Protein AF-B0C0F1-F1 (afdb_monomer)

Secondary structure (DSSP, 8-state):
----------------------PPP----TT----HHHHHHHHHHHHHHHHHHHHHHHHHHHHHHHHHHHHHHHHHHHHHHHHHHHHHHTSTTHHHHHHHHHHHHHHHHIIIIISSHHHHHHHHHHHHHHHHHHHT--

Organism: Acaryochloris marina (strain MBIC 11017) (NCBI:txid329726)

Mean predicted aligned error: 18.75 Å

Sequence (138 aa):
MDADQETKTTANLDVSTETSGSLSPLSADDSTSIDVNEIGKQLRDFVDTFPKQVGETYSIYKKPLNLFLVISAAAVAAAVANGVLDVLNSIPFVAPLLELIGLGYSAWFAWNYLTYAEKRQQLVEDYRQLKAKVTGQS

Structure (mmCIF, N/CA/C/O backbone):
data_AF-B0C0F1-F1
#
_entry.id   AF-B0C0F1-F1
#
loop_
_atom_site.group_PDB
_atom_site.id
_atom_site.type_symbol
_atom_site.label_atom_id
_atom_site.label_alt_id
_atom_site.label_comp_id
_atom_site.label_asym_id
_atom_site.label_entity_id
_atom_site.label_seq_id
_atom_site.pdbx_PDB_ins_code
_atom_site.Cartn_x
_atom_site.Cartn_y
_atom_site.Cartn_z
_atom_site.occupancy
_atom_site.B_iso_or_equiv
_atom_site.auth_seq_id
_atom_site.auth_comp_id
_atom_site.auth_asym_id
_atom_site.auth_atom_id
_atom_site.pdbx_PDB_model_num
ATOM 1 N N . MET A 1 1 ? 33.788 -37.833 -106.227 1.00 42.03 1 MET A N 1
ATOM 2 C CA . MET A 1 1 ? 34.395 -36.493 -106.221 1.00 42.03 1 MET A CA 1
ATOM 3 C C . MET A 1 1 ? 33.248 -35.501 -106.158 1.00 42.03 1 MET A C 1
ATOM 5 O O . MET A 1 1 ? 32.295 -35.729 -106.888 1.00 42.03 1 MET A O 1
ATOM 9 N N . ASP A 1 2 ? 33.369 -34.502 -105.282 1.00 39.53 2 ASP A N 1
ATOM 10 C CA . ASP A 1 2 ? 32.743 -33.165 -105.339 1.00 39.53 2 ASP A CA 1
ATOM 11 C C . ASP A 1 2 ? 31.205 -32.983 -105.244 1.00 39.53 2 ASP A C 1
ATOM 13 O O . ASP A 1 2 ? 30.449 -33.670 -105.915 1.00 39.53 2 ASP A O 1
ATOM 17 N N . ALA A 1 3 ? 30.826 -31.999 -104.399 1.00 46.72 3 ALA A N 1
ATOM 18 C CA . ALA A 1 3 ? 29.635 -31.109 -104.356 1.00 46.72 3 ALA A CA 1
ATOM 19 C C . ALA A 1 3 ? 28.207 -31.686 -104.601 1.00 46.72 3 ALA A C 1
ATOM 21 O O . ALA A 1 3 ? 27.971 -32.448 -105.525 1.00 46.72 3 ALA A O 1
ATOM 22 N N . ASP A 1 4 ? 27.165 -31.355 -103.820 1.00 48.53 4 ASP A N 1
ATOM 23 C CA . ASP A 1 4 ? 26.691 -29.990 -103.501 1.00 48.53 4 ASP A CA 1
ATOM 24 C C . ASP A 1 4 ? 25.814 -29.883 -102.211 1.00 48.53 4 ASP A C 1
ATOM 26 O O . ASP A 1 4 ? 25.598 -30.866 -101.502 1.00 48.53 4 ASP A O 1
ATOM 30 N N . GLN A 1 5 ? 25.340 -28.666 -101.887 1.00 41.94 5 GLN A N 1
ATOM 31 C CA . GLN A 1 5 ? 24.624 -28.246 -100.652 1.00 41.94 5 GLN A CA 1
ATOM 32 C C . GLN A 1 5 ? 23.070 -28.364 -100.698 1.00 41.94 5 GLN A C 1
ATOM 34 O O . GLN A 1 5 ? 22.501 -28.593 -101.760 1.00 41.94 5 GLN A O 1
ATOM 39 N N . GLU A 1 6 ? 22.292 -28.201 -99.605 1.00 43.91 6 GLU A N 1
ATOM 40 C CA . GLU A 1 6 ? 22.597 -27.684 -98.247 1.00 43.91 6 GLU A CA 1
ATOM 41 C C . GLU A 1 6 ? 22.367 -28.719 -97.103 1.00 43.91 6 GLU A C 1
ATOM 43 O O . GLU A 1 6 ? 23.270 -29.521 -96.894 1.00 43.91 6 GLU A O 1
ATOM 48 N N . THR A 1 7 ? 21.307 -28.810 -96.275 1.00 38.97 7 THR A N 1
ATOM 49 C CA . THR A 1 7 ? 20.031 -28.068 -96.132 1.00 38.97 7 THR A CA 1
ATOM 50 C C . THR A 1 7 ? 19.616 -27.965 -94.649 1.00 38.97 7 THR A C 1
ATOM 52 O O . THR A 1 7 ? 19.741 -28.926 -93.893 1.00 38.97 7 THR A O 1
ATOM 55 N N . LYS A 1 8 ? 19.126 -26.792 -94.216 1.00 45.94 8 LYS A N 1
ATOM 56 C CA . LYS A 1 8 ? 18.828 -26.434 -92.804 1.00 45.94 8 LYS A CA 1
ATOM 57 C C . LYS A 1 8 ? 17.824 -27.329 -92.050 1.00 45.94 8 LYS A C 1
ATOM 59 O O . LYS A 1 8 ? 16.660 -27.423 -92.432 1.00 45.94 8 LYS A O 1
ATOM 64 N N . THR A 1 9 ? 18.201 -27.735 -90.833 1.00 40.94 9 THR A N 1
ATOM 65 C CA . THR A 1 9 ? 17.468 -27.419 -89.580 1.00 40.94 9 THR A CA 1
ATOM 66 C C . THR A 1 9 ? 18.425 -27.581 -88.395 1.00 40.94 9 THR A C 1
ATOM 68 O O . THR A 1 9 ? 18.774 -28.696 -88.016 1.00 40.94 9 THR A O 1
ATOM 71 N N . THR A 1 10 ? 18.874 -26.466 -87.814 1.00 40.72 10 THR A N 1
ATOM 72 C CA . THR A 1 10 ? 19.895 -26.466 -86.753 1.00 40.72 10 THR A CA 1
ATOM 73 C C . THR A 1 10 ? 19.248 -26.376 -85.373 1.00 40.72 10 THR A C 1
ATOM 75 O O . THR A 1 10 ? 18.866 -25.293 -84.933 1.00 40.72 10 THR A O 1
ATOM 78 N N . ALA A 1 11 ? 19.169 -27.498 -84.658 1.00 44.50 11 ALA A N 1
ATOM 79 C CA . ALA A 1 11 ? 18.846 -27.508 -83.232 1.00 44.50 11 ALA A CA 1
ATOM 80 C C . ALA A 1 11 ? 20.086 -27.095 -82.414 1.00 44.50 11 ALA A C 1
ATOM 82 O O . ALA A 1 11 ? 20.782 -27.943 -81.858 1.00 44.50 11 ALA A O 1
ATOM 83 N N . ASN A 1 12 ? 20.405 -25.796 -82.393 1.00 38.44 12 ASN A N 1
ATOM 84 C CA . ASN A 1 12 ? 21.535 -25.289 -81.616 1.00 38.44 12 ASN A CA 1
ATOM 85 C C . ASN A 1 12 ? 21.151 -25.160 -80.133 1.00 38.44 12 ASN A C 1
ATOM 87 O O . ASN A 1 12 ? 20.472 -24.209 -79.746 1.00 38.44 12 ASN A O 1
ATOM 91 N N . LEU A 1 13 ? 21.584 -26.119 -79.312 1.00 49.38 13 LEU A N 1
ATOM 92 C CA . LEU A 1 13 ? 21.525 -26.020 -77.854 1.00 49.38 13 LEU A CA 1
ATOM 93 C C . LEU A 1 13 ? 22.742 -25.224 -77.365 1.00 49.38 13 LEU A C 1
ATOM 95 O O . LEU A 1 13 ? 23.715 -25.794 -76.872 1.00 49.38 13 LEU A O 1
ATOM 99 N N . ASP A 1 14 ? 22.692 -23.907 -77.551 1.00 36.50 14 ASP A N 1
ATOM 100 C CA . ASP A 1 14 ? 23.742 -23.010 -77.079 1.00 36.50 14 ASP A CA 1
ATOM 101 C C . ASP A 1 14 ? 23.759 -22.980 -75.544 1.00 36.50 14 ASP A C 1
ATOM 103 O O . ASP A 1 14 ? 22.808 -22.532 -74.897 1.00 36.50 14 ASP A O 1
ATOM 107 N N . VAL A 1 15 ? 24.838 -23.494 -74.951 1.00 44.19 15 VAL A N 1
ATOM 108 C CA . VAL A 1 15 ? 25.050 -23.466 -73.501 1.00 44.19 15 VAL A CA 1
ATOM 109 C C . VAL A 1 15 ? 25.722 -22.152 -73.105 1.00 44.19 15 VAL A C 1
ATOM 111 O O . VA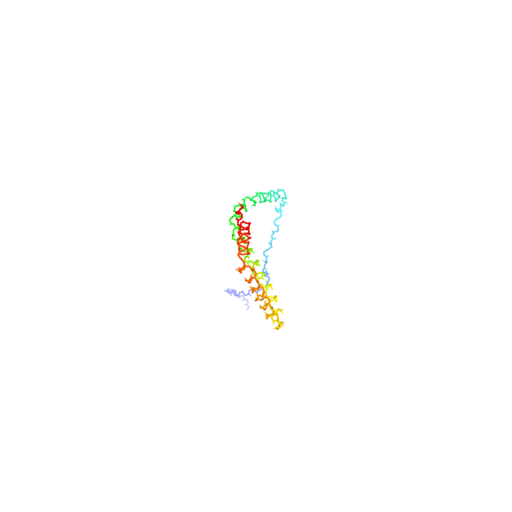L A 1 15 ? 26.883 -22.114 -72.704 1.00 44.19 15 VAL A O 1
ATOM 114 N N . SER A 1 16 ? 24.959 -21.062 -73.209 1.00 41.41 16 SER A N 1
ATOM 115 C CA . SER A 1 16 ? 25.327 -19.743 -72.688 1.00 41.41 16 SER A CA 1
ATOM 116 C C . SER A 1 16 ? 25.449 -19.758 -71.154 1.00 41.41 16 SER A C 1
ATOM 118 O O . SER A 1 16 ? 24.573 -19.306 -70.414 1.00 41.41 16 SER A O 1
ATOM 120 N N . THR A 1 17 ? 26.589 -20.251 -70.666 1.00 51.66 17 THR A N 1
ATOM 121 C CA . THR A 1 17 ? 27.269 -19.648 -69.513 1.00 51.66 17 THR A CA 1
ATOM 122 C C . THR A 1 17 ? 27.530 -18.162 -69.801 1.00 51.66 17 THR A C 1
ATOM 124 O O . THR A 1 17 ? 27.555 -17.763 -70.960 1.00 51.66 17 THR A O 1
ATOM 127 N N . GLU A 1 18 ? 27.757 -17.345 -68.772 1.00 54.69 18 GLU A N 1
ATOM 128 C CA . GLU A 1 18 ? 27.852 -15.874 -68.873 1.00 54.69 18 GLU A CA 1
ATOM 129 C C . GLU A 1 18 ? 26.522 -15.124 -69.098 1.00 54.69 18 GLU A C 1
ATOM 131 O O . GLU A 1 18 ? 26.386 -14.258 -69.958 1.00 54.69 18 GLU A O 1
ATOM 136 N N . THR A 1 19 ? 25.549 -15.335 -68.209 1.00 45.53 19 THR A N 1
ATOM 137 C CA . THR A 1 19 ? 24.704 -14.221 -67.734 1.00 45.53 19 THR A CA 1
ATOM 138 C C . THR A 1 19 ? 24.494 -14.357 -66.231 1.00 45.53 19 THR A C 1
ATOM 140 O O . THR A 1 19 ? 23.505 -14.912 -65.754 1.00 45.53 19 THR A O 1
ATOM 143 N N . SER A 1 20 ? 25.466 -13.853 -65.466 1.00 45.09 20 SER A N 1
ATOM 144 C CA . SER A 1 20 ? 25.281 -13.635 -64.031 1.00 45.09 20 SER A CA 1
ATOM 145 C C . SER A 1 20 ? 24.147 -12.629 -63.835 1.00 45.09 20 SER A C 1
ATOM 147 O O . SER A 1 20 ? 24.149 -11.564 -64.456 1.00 45.09 20 SER A O 1
ATOM 149 N N . GLY A 1 21 ? 23.156 -12.977 -63.011 1.00 47.44 21 GLY A N 1
ATOM 150 C CA . GLY A 1 21 ? 21.985 -12.139 -62.769 1.00 47.44 21 GLY A CA 1
ATOM 151 C C . GLY A 1 21 ? 22.388 -10.839 -62.087 1.00 47.44 21 GLY A C 1
ATOM 152 O O . GLY A 1 21 ? 22.526 -10.803 -60.866 1.00 47.44 21 GLY A O 1
ATOM 153 N N . SER A 1 22 ? 22.592 -9.781 -62.876 1.00 43.12 22 SER A N 1
ATOM 154 C CA . SER A 1 22 ? 23.014 -8.489 -62.348 1.00 43.12 22 SER A CA 1
ATOM 155 C C . SER A 1 22 ? 21.963 -7.971 -61.378 1.00 43.12 22 SER A C 1
ATOM 157 O O . SER A 1 22 ? 20.870 -7.572 -61.782 1.00 43.12 22 SER A O 1
ATOM 159 N N . LEU A 1 23 ? 22.335 -7.901 -60.098 1.00 41.84 23 LEU A N 1
ATOM 160 C CA . LEU A 1 23 ? 21.715 -6.956 -59.181 1.00 41.84 23 LEU A CA 1
ATOM 161 C C . LEU A 1 23 ? 21.741 -5.593 -59.878 1.00 41.84 23 LEU A C 1
ATOM 163 O O . LEU A 1 23 ? 22.789 -5.185 -60.389 1.00 41.84 23 LEU A O 1
ATOM 167 N N . SER A 1 24 ? 20.596 -4.918 -59.957 1.00 58.09 24 SER A N 1
ATOM 168 C CA . SER A 1 24 ? 20.565 -3.547 -60.455 1.00 58.09 24 SER A CA 1
ATOM 169 C C . SER A 1 24 ? 21.480 -2.715 -59.557 1.00 58.09 24 SER A C 1
ATOM 171 O O . SER A 1 24 ? 21.231 -2.678 -58.347 1.00 58.09 24 SER A O 1
ATOM 173 N N . PRO A 1 25 ? 22.538 -2.070 -60.082 1.00 37.97 25 PRO A N 1
ATOM 174 C CA . PRO A 1 25 ? 23.269 -1.116 -59.274 1.00 37.97 25 PRO A CA 1
ATOM 175 C C . PRO A 1 25 ? 22.273 -0.032 -58.869 1.00 37.97 25 PRO A C 1
ATOM 177 O O . PRO A 1 25 ? 21.599 0.547 -59.724 1.00 37.97 25 PRO A O 1
ATOM 180 N N . LEU A 1 26 ? 22.168 0.244 -57.568 1.00 44.44 26 LEU A N 1
ATOM 181 C CA . LEU A 1 26 ? 21.629 1.526 -57.141 1.00 44.44 26 LEU A CA 1
ATOM 182 C C . LEU A 1 26 ? 22.607 2.571 -57.671 1.00 44.44 26 LEU A C 1
ATOM 184 O O . LEU A 1 26 ? 23.676 2.772 -57.094 1.00 44.44 26 LEU A O 1
ATOM 188 N N . SER A 1 27 ? 22.252 3.199 -58.792 1.00 43.84 27 SER A N 1
ATOM 189 C CA . SER A 1 27 ? 22.873 4.447 -59.205 1.00 43.84 27 SER A CA 1
ATOM 190 C C . SER A 1 27 ? 22.732 5.409 -58.034 1.00 43.84 27 SER A C 1
ATOM 192 O O . SER A 1 27 ? 21.620 5.816 -57.697 1.00 43.84 27 SER A O 1
ATOM 194 N N . ALA A 1 28 ? 23.852 5.719 -57.385 1.00 46.16 28 ALA A N 1
ATOM 195 C CA . ALA A 1 28 ? 23.912 6.817 -56.444 1.00 46.16 28 ALA A CA 1
ATOM 196 C C . ALA A 1 28 ? 23.650 8.089 -57.254 1.00 46.16 28 ALA A C 1
ATOM 198 O O . ALA A 1 28 ? 24.515 8.538 -58.006 1.00 46.16 28 ALA A O 1
ATOM 199 N N . ASP A 1 29 ? 22.423 8.596 -57.174 1.00 42.66 29 ASP A N 1
ATOM 200 C CA . ASP A 1 29 ? 22.059 9.844 -57.819 1.00 42.66 29 ASP A CA 1
ATOM 201 C C . ASP A 1 29 ? 22.753 10.991 -57.078 1.00 42.66 29 ASP A C 1
ATOM 203 O O . ASP A 1 29 ? 22.367 11.382 -55.973 1.00 42.66 29 ASP A O 1
ATOM 207 N N . ASP A 1 30 ? 23.821 11.498 -57.690 1.00 48.91 30 ASP A N 1
ATOM 208 C CA . ASP A 1 30 ? 24.712 12.524 -57.140 1.00 48.91 30 ASP A CA 1
ATOM 209 C C . ASP A 1 30 ? 24.080 13.934 -57.220 1.00 48.91 30 ASP A C 1
ATOM 211 O O . ASP A 1 30 ? 24.741 14.933 -57.496 1.00 48.91 30 ASP A O 1
ATOM 215 N N . SER A 1 31 ? 22.754 14.013 -57.030 1.00 54.03 31 SER A N 1
ATOM 216 C CA . SER A 1 31 ? 21.971 15.254 -57.031 1.00 54.03 31 SER A CA 1
ATOM 217 C C . SER A 1 31 ? 21.147 15.482 -55.754 1.00 54.03 31 SER A C 1
ATOM 219 O O . SER A 1 31 ? 20.555 16.548 -55.592 1.00 54.03 31 SER A O 1
ATOM 221 N N . THR A 1 32 ? 21.225 14.588 -54.755 1.00 54.28 32 THR A N 1
ATOM 222 C CA . THR A 1 32 ? 20.752 14.887 -53.381 1.00 54.28 32 THR A CA 1
ATOM 223 C C . THR A 1 32 ? 21.821 15.624 -52.557 1.00 54.28 32 THR A C 1
ATOM 225 O O . THR A 1 32 ? 22.272 15.178 -51.508 1.00 54.28 32 THR A O 1
ATOM 228 N N . SER A 1 33 ? 22.251 16.787 -53.036 1.00 53.78 33 SER A N 1
ATOM 229 C CA . SER A 1 33 ? 21.838 18.051 -52.427 1.00 53.78 33 SER A CA 1
ATOM 230 C C . SER A 1 33 ? 21.392 18.126 -50.956 1.00 53.78 33 SER A C 1
ATOM 232 O O . SER A 1 33 ? 20.380 18.788 -50.765 1.00 53.78 33 SER A O 1
ATOM 234 N N . ILE A 1 34 ? 22.028 17.522 -49.935 1.00 62.88 34 ILE A N 1
ATOM 235 C CA . ILE A 1 34 ? 21.534 17.603 -48.532 1.00 62.88 34 ILE A CA 1
ATOM 236 C C . ILE A 1 34 ? 21.619 19.047 -47.991 1.00 62.88 34 ILE A C 1
ATOM 238 O O . ILE A 1 34 ? 22.566 19.424 -47.296 1.00 62.88 34 ILE A O 1
ATOM 242 N N . ASP A 1 35 ? 20.607 19.863 -48.293 1.00 74.19 35 ASP A N 1
ATOM 243 C CA . ASP A 1 35 ? 20.481 21.218 -47.771 1.00 74.19 35 ASP A CA 1
ATOM 24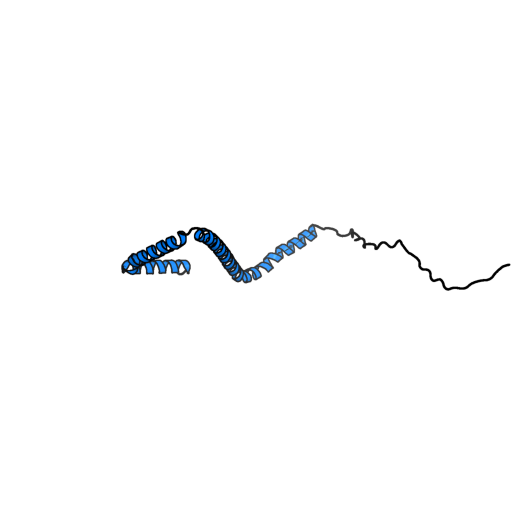4 C C . ASP A 1 35 ? 19.972 21.169 -46.325 1.00 74.19 35 ASP A C 1
ATOM 246 O O . ASP A 1 35 ? 18.780 21.037 -46.025 1.00 74.19 35 ASP A O 1
ATOM 250 N N . VAL A 1 36 ? 20.919 21.309 -45.401 1.00 75.12 36 VAL A N 1
ATOM 251 C CA . VAL A 1 36 ? 20.674 21.402 -43.958 1.00 75.12 36 VAL A CA 1
ATOM 252 C C . VAL A 1 36 ? 19.778 22.587 -43.568 1.00 75.12 36 VAL A C 1
ATOM 254 O O . VAL A 1 36 ? 19.163 22.551 -42.504 1.00 75.12 36 VAL A O 1
ATOM 257 N N . ASN A 1 37 ? 19.648 23.615 -44.415 1.00 82.50 37 ASN A N 1
ATOM 258 C CA . ASN A 1 37 ? 18.705 24.721 -44.237 1.00 82.50 37 ASN A CA 1
ATOM 259 C C . ASN A 1 37 ? 17.270 24.307 -44.600 1.00 82.50 37 ASN A C 1
ATOM 261 O O . ASN A 1 37 ? 16.322 24.784 -43.978 1.00 82.50 37 ASN A O 1
ATOM 265 N N . GLU A 1 38 ? 17.083 23.414 -45.575 1.00 78.81 38 GLU A N 1
ATOM 266 C CA . GLU A 1 38 ? 15.762 22.866 -45.894 1.00 78.81 38 GLU A CA 1
ATOM 267 C C . GLU A 1 38 ? 15.333 21.824 -44.857 1.00 78.81 38 GLU A C 1
ATOM 269 O O . GLU A 1 38 ? 14.257 21.955 -44.276 1.00 78.81 38 GLU A O 1
ATOM 274 N N . ILE A 1 39 ? 16.209 20.872 -44.513 1.00 82.12 39 ILE A N 1
ATOM 275 C CA . ILE A 1 39 ? 15.959 19.908 -43.425 1.00 82.12 39 ILE A CA 1
ATOM 276 C C . ILE A 1 39 ? 15.712 20.643 -42.100 1.00 82.12 39 ILE A C 1
ATOM 278 O O . ILE A 1 39 ? 14.804 20.289 -41.347 1.00 82.12 39 ILE A O 1
ATOM 282 N N . GLY A 1 40 ? 16.465 21.716 -41.831 1.00 87.88 40 GLY A N 1
ATOM 283 C CA . GLY A 1 40 ? 16.269 22.574 -40.665 1.00 87.88 40 GLY A CA 1
ATOM 284 C C . GLY A 1 40 ? 14.888 23.236 -40.615 1.00 87.88 40 GLY A C 1
ATOM 285 O O . GLY A 1 40 ? 14.321 23.340 -39.528 1.00 87.88 40 GLY A O 1
ATOM 286 N N . LYS A 1 41 ? 14.321 23.633 -41.765 1.00 87.69 41 LYS A N 1
ATOM 287 C CA . LYS A 1 41 ? 12.950 24.170 -41.874 1.00 87.69 41 LYS A CA 1
ATOM 288 C C . LYS A 1 41 ? 11.896 23.078 -41.732 1.00 87.69 41 LYS A C 1
ATOM 290 O O . LYS A 1 41 ? 11.001 23.236 -40.912 1.00 87.69 41 LYS A O 1
ATOM 295 N N . GLN A 1 42 ? 12.034 21.956 -42.439 1.00 84.00 42 GLN A N 1
ATOM 296 C CA . GLN A 1 42 ? 11.094 20.831 -42.347 1.00 84.00 42 GLN A CA 1
ATOM 297 C C . GLN A 1 42 ? 11.005 20.290 -40.906 1.00 84.00 42 GLN A C 1
ATOM 299 O O . GLN A 1 42 ? 9.913 20.037 -40.397 1.00 84.00 42 GLN A O 1
ATOM 304 N N . LEU A 1 43 ? 12.141 20.197 -40.201 1.00 86.75 43 LEU A N 1
ATOM 305 C CA . LEU A 1 43 ? 12.174 19.846 -38.780 1.00 86.75 43 LEU A CA 1
ATOM 306 C C . LEU A 1 43 ? 11.548 20.938 -37.896 1.00 86.75 43 LEU A C 1
ATOM 308 O O . LEU A 1 43 ? 10.900 20.605 -36.905 1.00 86.75 43 LEU A O 1
ATOM 312 N N . ARG A 1 44 ? 11.696 22.224 -38.248 1.00 87.31 44 ARG A N 1
ATOM 313 C CA . ARG A 1 44 ? 11.024 23.338 -37.557 1.00 87.31 44 ARG A CA 1
ATOM 314 C C . ARG A 1 44 ? 9.509 23.228 -37.674 1.00 87.31 44 ARG A C 1
ATOM 316 O O . ARG A 1 44 ? 8.837 23.184 -36.653 1.00 87.31 44 ARG A O 1
ATOM 323 N N . ASP A 1 45 ? 8.995 23.095 -38.893 1.00 86.69 45 ASP A N 1
ATOM 324 C CA . ASP A 1 45 ? 7.562 23.003 -39.171 1.00 86.69 45 ASP A CA 1
ATOM 325 C C . ASP A 1 45 ? 6.943 21.759 -38.522 1.00 86.69 45 ASP A C 1
ATOM 327 O O . ASP A 1 45 ? 5.838 21.827 -37.977 1.00 86.69 45 ASP A O 1
ATOM 331 N N . PHE A 1 46 ? 7.670 20.636 -38.492 1.00 85.12 46 PHE A N 1
ATOM 332 C CA . PHE A 1 46 ? 7.265 19.438 -37.757 1.00 85.12 46 PHE A CA 1
ATOM 333 C C . PHE A 1 46 ? 7.201 19.688 -36.241 1.00 85.12 46 PHE A C 1
ATOM 335 O O . PHE A 1 46 ? 6.173 19.416 -35.618 1.00 85.12 46 PHE A O 1
ATOM 342 N N . VAL A 1 47 ? 8.257 20.255 -35.644 1.00 86.88 47 VAL A N 1
ATOM 343 C CA . VAL A 1 47 ? 8.333 20.551 -34.200 1.00 86.88 47 VAL A CA 1
ATOM 344 C C . VAL A 1 47 ? 7.331 21.626 -33.769 1.00 86.88 47 VAL A C 1
ATOM 346 O O . VAL A 1 47 ? 6.780 21.516 -32.679 1.00 86.88 47 VAL A O 1
ATOM 349 N N . ASP A 1 48 ? 7.022 22.607 -34.617 1.00 84.31 48 ASP A N 1
ATOM 350 C CA . ASP A 1 48 ? 6.018 23.641 -34.346 1.00 84.31 48 ASP A CA 1
ATOM 351 C C . ASP A 1 48 ? 4.581 23.150 -34.616 1.00 84.31 48 ASP A C 1
ATOM 353 O O . ASP A 1 48 ? 3.618 23.758 -34.137 1.00 84.31 48 ASP A O 1
ATOM 357 N N . THR A 1 49 ? 4.394 22.051 -35.354 1.00 77.31 49 THR A N 1
ATOM 358 C CA . THR A 1 49 ? 3.079 21.429 -35.617 1.00 77.31 49 THR A CA 1
ATOM 359 C C . THR A 1 49 ? 2.731 20.341 -34.602 1.00 77.31 49 THR A C 1
ATOM 361 O O . THR A 1 49 ? 1.581 20.258 -34.165 1.00 77.31 49 THR A O 1
ATOM 364 N N . PHE A 1 50 ? 3.714 19.559 -34.151 1.00 80.31 50 PHE A N 1
ATOM 365 C CA . PHE A 1 50 ? 3.554 18.517 -33.134 1.00 80.31 50 PHE A CA 1
ATOM 366 C C . PHE A 1 50 ? 2.778 18.967 -31.871 1.00 80.31 50 PHE A C 1
ATOM 368 O O . PHE A 1 50 ? 1.759 18.338 -31.571 1.00 80.31 50 PHE A O 1
ATOM 375 N N . PRO A 1 51 ? 3.132 20.068 -31.160 1.00 75.31 51 PRO A N 1
ATOM 376 C CA . PRO A 1 51 ? 2.412 20.526 -29.965 1.00 75.31 51 PRO A CA 1
ATOM 377 C C . PRO A 1 51 ? 0.947 20.886 -30.244 1.00 75.31 51 PRO A C 1
ATOM 379 O O . PRO A 1 51 ? 0.101 20.725 -29.364 1.00 75.31 51 PRO A O 1
ATOM 382 N N . LYS A 1 52 ? 0.629 21.329 -31.469 1.00 71.19 52 LYS A N 1
ATOM 383 C CA . LYS A 1 52 ? -0.737 21.686 -31.879 1.00 71.19 52 LYS A CA 1
ATOM 384 C C . LYS A 1 52 ? -1.625 20.441 -32.002 1.00 71.19 52 LYS A C 1
ATOM 386 O O . LYS A 1 52 ? -2.786 20.496 -31.615 1.00 71.19 52 LYS A O 1
ATOM 391 N N . GLN A 1 53 ? -1.079 19.313 -32.466 1.00 68.31 53 GLN A N 1
ATOM 392 C CA . GLN A 1 53 ? -1.826 18.055 -32.635 1.00 68.31 53 GLN A CA 1
ATOM 393 C C . GLN A 1 53 ? -1.870 17.189 -31.360 1.00 68.31 53 GLN A C 1
ATOM 395 O O . GLN A 1 53 ? -2.884 16.537 -31.086 1.00 68.31 53 GLN A O 1
ATOM 400 N N . VAL A 1 54 ? -0.814 17.196 -30.532 1.00 69.88 54 VAL A N 1
ATOM 401 C CA . VAL A 1 54 ? -0.840 16.451 -29.254 1.00 69.88 54 VAL A CA 1
ATOM 402 C C . VAL A 1 54 ? -1.693 17.128 -28.176 1.00 69.88 54 VAL A C 1
ATOM 404 O O . VAL A 1 54 ? -2.120 16.459 -27.241 1.00 69.88 54 VAL A O 1
ATOM 407 N N . GLY A 1 55 ? -1.990 18.428 -28.295 1.00 65.50 55 GLY A N 1
ATOM 408 C CA . GLY A 1 55 ? -2.786 19.170 -27.310 1.00 65.50 55 GLY A CA 1
ATOM 409 C C . GLY A 1 55 ? -4.208 18.624 -27.118 1.00 65.50 55 GLY A C 1
ATOM 410 O O . GLY A 1 55 ? -4.612 18.319 -25.992 1.00 65.50 55 GLY A O 1
ATOM 411 N N . GLU A 1 56 ? -4.960 18.455 -28.210 1.00 63.84 56 GLU A N 1
ATOM 412 C CA . GLU A 1 56 ? -6.339 17.945 -28.156 1.00 63.84 56 GLU A CA 1
ATOM 413 C C . GLU A 1 56 ? -6.384 16.454 -27.799 1.00 63.84 56 GLU A C 1
ATOM 415 O O . GLU A 1 56 ? -7.124 16.042 -26.901 1.00 63.84 56 GLU A O 1
ATOM 420 N N . THR A 1 57 ? -5.530 15.645 -28.434 1.00 62.75 57 THR A N 1
ATOM 421 C CA . THR A 1 57 ? -5.459 14.198 -28.180 1.00 62.75 57 THR A CA 1
ATOM 422 C C . THR A 1 57 ? -5.037 13.886 -26.742 1.00 62.75 57 THR A C 1
ATOM 424 O O . THR A 1 57 ? -5.654 13.031 -26.105 1.00 62.75 57 THR A O 1
ATOM 427 N N . TYR A 1 58 ? -4.083 14.618 -26.157 1.00 65.06 58 TYR A N 1
ATOM 428 C CA . TYR A 1 58 ? -3.715 14.459 -24.744 1.00 65.06 58 TYR A CA 1
ATOM 429 C C . TYR A 1 58 ? -4.896 14.734 -23.801 1.00 65.06 58 TYR A C 1
ATOM 431 O O . TYR A 1 58 ? -5.052 14.045 -22.793 1.00 65.06 58 TYR A O 1
ATOM 439 N N . SER A 1 59 ? -5.771 15.691 -24.129 1.00 63.66 59 SER A N 1
ATOM 440 C CA . SER A 1 59 ? -6.986 15.954 -23.345 1.00 63.66 59 SER A CA 1
ATOM 441 C C . SER A 1 59 ? -7.945 14.754 -23.336 1.00 63.66 59 SER A C 1
ATOM 443 O O . SER A 1 59 ? -8.464 14.383 -22.281 1.00 63.66 59 SER A O 1
ATOM 445 N N . ILE A 1 60 ? -8.108 14.095 -24.489 1.00 66.12 60 ILE A N 1
ATOM 446 C CA . ILE A 1 60 ? -8.927 12.884 -24.652 1.00 66.12 60 ILE A CA 1
ATOM 447 C C . ILE A 1 60 ? -8.308 11.702 -23.885 1.00 66.12 60 ILE A C 1
ATOM 449 O O . ILE A 1 60 ? -9.001 11.025 -23.122 1.00 66.12 60 ILE A O 1
ATOM 453 N N . TYR A 1 61 ? -6.997 11.479 -24.023 1.00 68.75 61 TYR A N 1
ATOM 454 C CA . TYR A 1 61 ? -6.324 10.320 -23.429 1.00 68.75 61 TYR A CA 1
ATOM 455 C C . TYR A 1 61 ? -6.058 10.425 -21.918 1.00 68.75 61 TYR A C 1
ATOM 457 O O . TYR A 1 61 ? -5.915 9.386 -21.281 1.00 68.75 61 TYR A O 1
ATOM 465 N N . LYS A 1 62 ? -6.070 11.615 -21.295 1.00 72.12 62 LYS A N 1
ATOM 466 C CA . LYS A 1 62 ? -5.864 11.781 -19.833 1.00 72.12 62 LYS A CA 1
ATOM 467 C C . LYS A 1 62 ? -6.725 10.857 -18.963 1.00 72.12 62 LYS A C 1
ATOM 469 O O . LYS A 1 62 ? -6.227 10.296 -17.990 1.00 72.12 62 LYS A O 1
ATOM 474 N N . LYS A 1 63 ? -8.012 10.691 -19.293 1.00 73.69 63 LYS A N 1
ATOM 475 C CA . LYS A 1 63 ? -8.938 9.852 -18.507 1.00 73.69 63 LYS A CA 1
ATOM 476 C C . LYS A 1 63 ? -8.595 8.353 -18.589 1.00 73.69 63 LYS A C 1
ATOM 478 O O . LYS A 1 63 ? -8.360 7.769 -17.530 1.00 73.69 63 LYS A O 1
ATOM 483 N N . PRO A 1 64 ? -8.517 7.716 -19.778 1.00 81.06 64 PRO A N 1
ATOM 484 C CA . PRO A 1 64 ? -8.103 6.316 -19.871 1.00 81.06 64 PRO A CA 1
ATOM 485 C C . PRO A 1 64 ? -6.642 6.090 -19.453 1.00 81.06 64 PRO A C 1
ATOM 487 O O . PRO A 1 64 ? -6.355 5.042 -18.886 1.00 81.06 64 PRO A O 1
ATOM 490 N N . LEU A 1 65 ? -5.734 7.057 -19.647 1.00 86.19 65 LEU A N 1
ATOM 491 C CA . LEU A 1 65 ? -4.335 6.949 -19.214 1.00 86.19 65 LEU A CA 1
ATOM 492 C C . LEU A 1 65 ? -4.211 6.885 -17.686 1.00 86.19 65 LEU A C 1
ATOM 494 O O . LEU A 1 65 ? -3.517 6.009 -17.176 1.00 86.19 65 LEU A O 1
ATOM 498 N N . ASN A 1 66 ? -4.925 7.742 -16.946 1.00 86.88 66 ASN A N 1
ATOM 499 C CA . ASN A 1 66 ? -4.962 7.658 -15.482 1.00 86.88 66 ASN A CA 1
ATOM 500 C C . ASN A 1 66 ? -5.563 6.328 -15.004 1.00 86.88 66 ASN A C 1
ATOM 502 O O . ASN A 1 66 ? -5.076 5.758 -14.031 1.00 86.88 66 ASN A O 1
ATOM 506 N N . LEU A 1 67 ? -6.584 5.804 -15.692 1.00 90.88 67 LEU A N 1
ATOM 507 C CA . LEU A 1 67 ? -7.148 4.491 -15.372 1.00 90.88 67 LEU A CA 1
ATOM 508 C C . LEU A 1 67 ? -6.134 3.360 -15.629 1.00 90.88 67 LEU A C 1
ATOM 510 O O . LEU A 1 67 ? -5.956 2.504 -14.768 1.00 90.88 67 LEU A O 1
ATOM 514 N N . PHE A 1 68 ? -5.410 3.391 -16.752 1.00 92.94 68 PHE A N 1
ATOM 515 C CA . PHE A 1 68 ? -4.317 2.455 -17.048 1.00 92.94 68 PHE A CA 1
ATOM 516 C C . PHE A 1 68 ? -3.175 2.540 -16.026 1.00 92.94 68 PHE A C 1
ATOM 518 O O . PHE A 1 68 ? -2.642 1.508 -15.619 1.00 92.94 68 PHE A O 1
ATOM 525 N N . LEU A 1 69 ? -2.818 3.745 -15.575 1.00 93.88 69 LEU A N 1
ATOM 526 C CA . LEU A 1 69 ? -1.810 3.959 -14.536 1.00 93.88 69 LEU A CA 1
ATOM 527 C C . LEU A 1 69 ? -2.257 3.374 -13.187 1.00 93.88 69 LEU A C 1
ATOM 529 O O . LEU A 1 69 ? -1.480 2.685 -12.536 1.00 93.88 69 LEU A O 1
ATOM 533 N N . VAL A 1 70 ? -3.516 3.580 -12.789 1.00 95.44 70 VAL A N 1
ATOM 534 C CA . VAL A 1 70 ? -4.071 2.996 -11.554 1.00 95.44 70 VAL A CA 1
ATOM 535 C C . VAL A 1 70 ? -4.171 1.471 -11.649 1.00 95.44 70 VAL A C 1
ATOM 537 O O . VAL A 1 70 ? -3.804 0.788 -10.697 1.00 95.44 70 VAL A O 1
ATOM 540 N N . ILE A 1 71 ? -4.603 0.916 -12.787 1.00 96.62 71 ILE A N 1
ATOM 541 C CA . ILE A 1 71 ? -4.698 -0.540 -12.992 1.00 96.62 71 ILE A CA 1
ATOM 542 C C . ILE A 1 71 ? -3.308 -1.189 -13.001 1.00 96.62 71 ILE A C 1
ATOM 544 O O . ILE A 1 71 ? -3.113 -2.213 -12.351 1.00 96.62 71 ILE A O 1
ATOM 548 N N . SER A 1 72 ? -2.324 -0.596 -13.683 1.00 95.94 72 SER A N 1
ATOM 549 C CA . SER A 1 72 ? -0.949 -1.118 -13.697 1.00 95.94 72 SER A CA 1
ATOM 550 C C . SER A 1 72 ? -0.266 -0.989 -12.332 1.00 95.94 72 SER A C 1
ATOM 552 O O . SER A 1 72 ? 0.350 -1.951 -11.879 1.00 95.94 72 SER A O 1
ATOM 554 N N . ALA A 1 73 ? -0.449 0.127 -11.618 1.00 96.94 73 ALA A N 1
ATOM 555 C CA . ALA A 1 73 ? 0.021 0.273 -10.240 1.00 96.94 73 ALA A CA 1
ATOM 556 C C . ALA A 1 73 ? -0.635 -0.748 -9.291 1.00 96.94 73 ALA A C 1
ATOM 558 O O . ALA A 1 73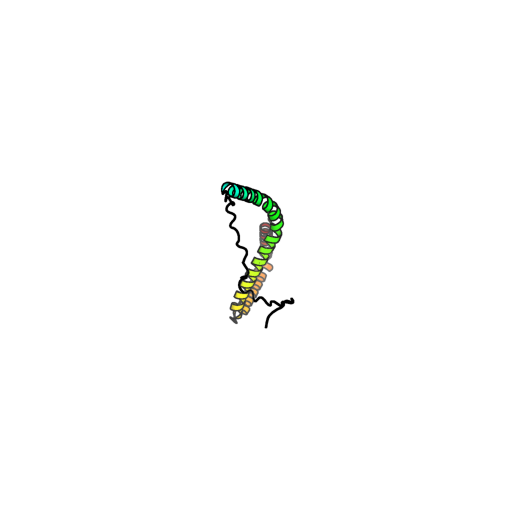 ? 0.057 -1.347 -8.470 1.00 96.94 73 ALA A O 1
ATOM 559 N N . ALA A 1 74 ? -1.941 -1.005 -9.431 1.00 97.00 74 ALA A N 1
ATOM 560 C CA . ALA A 1 74 ? -2.647 -2.029 -8.663 1.00 97.00 74 ALA A CA 1
ATOM 561 C C . ALA A 1 74 ? -2.164 -3.451 -8.998 1.00 97.00 74 ALA A C 1
ATOM 563 O O . ALA A 1 74 ? -2.004 -4.264 -8.091 1.00 97.00 74 ALA A O 1
ATOM 564 N N . ALA A 1 75 ? -1.868 -3.749 -10.267 1.00 97.31 75 ALA A N 1
ATOM 565 C CA . ALA A 1 75 ? -1.305 -5.033 -10.684 1.00 97.31 75 ALA A CA 1
ATOM 566 C C . ALA A 1 75 ? 0.117 -5.251 -10.133 1.00 97.31 75 ALA A C 1
ATOM 568 O O . ALA A 1 75 ? 0.420 -6.333 -9.635 1.00 97.31 75 ALA A O 1
ATOM 569 N N . VAL A 1 76 ? 0.970 -4.219 -10.146 1.00 97.38 76 VAL A N 1
ATOM 570 C CA . VAL A 1 76 ? 2.302 -4.264 -9.514 1.00 97.38 76 VAL A CA 1
ATOM 571 C C . VAL A 1 76 ? 2.178 -4.425 -7.996 1.00 97.38 76 VAL A C 1
ATOM 573 O O . VAL A 1 76 ? 2.862 -5.267 -7.419 1.00 97.38 76 VAL A O 1
ATOM 576 N N . ALA A 1 77 ? 1.273 -3.689 -7.344 1.00 97.50 77 ALA A N 1
ATOM 577 C CA . ALA A 1 77 ? 1.016 -3.832 -5.912 1.00 97.50 77 ALA A CA 1
ATOM 578 C C . ALA A 1 77 ? 0.512 -5.241 -5.551 1.00 97.50 77 ALA A C 1
ATOM 580 O O . ALA A 1 77 ? 0.965 -5.808 -4.560 1.00 97.50 77 ALA A O 1
ATOM 581 N N . ALA A 1 78 ? -0.359 -5.838 -6.371 1.00 96.31 78 ALA A N 1
ATOM 582 C CA . ALA A 1 78 ? -0.822 -7.214 -6.201 1.00 96.31 78 ALA A CA 1
ATOM 583 C C . ALA A 1 78 ? 0.306 -8.240 -6.407 1.00 96.31 78 ALA A C 1
ATOM 585 O O . ALA A 1 78 ? 0.415 -9.182 -5.626 1.00 96.31 78 ALA A O 1
ATOM 586 N N . ALA A 1 79 ? 1.186 -8.044 -7.395 1.00 95.69 79 ALA A N 1
ATOM 587 C CA . ALA A 1 79 ? 2.348 -8.907 -7.612 1.00 95.69 79 ALA A CA 1
ATOM 588 C C . ALA A 1 79 ? 3.346 -8.843 -6.439 1.00 95.69 79 ALA A C 1
ATOM 590 O O . ALA A 1 79 ? 3.813 -9.881 -5.971 1.00 95.69 79 ALA A O 1
ATOM 591 N N . VAL A 1 80 ? 3.618 -7.643 -5.911 1.00 96.56 80 VAL A N 1
ATOM 592 C CA . VAL A 1 80 ? 4.445 -7.453 -4.705 1.00 96.56 80 VAL A CA 1
ATOM 593 C C . VAL A 1 80 ? 3.776 -8.081 -3.480 1.00 96.56 80 VAL A C 1
ATOM 595 O O . VAL A 1 80 ? 4.433 -8.808 -2.741 1.00 96.56 80 VAL A O 1
ATOM 598 N N . ALA A 1 81 ? 2.471 -7.869 -3.283 1.00 94.50 81 ALA A N 1
ATOM 599 C CA . ALA A 1 81 ? 1.722 -8.476 -2.185 1.00 94.50 81 ALA A CA 1
ATOM 600 C C . ALA A 1 81 ? 1.720 -10.012 -2.262 1.00 94.50 81 ALA A C 1
ATOM 602 O O . ALA A 1 81 ? 1.860 -10.663 -1.232 1.00 94.50 81 ALA A O 1
ATOM 603 N N . ASN A 1 82 ? 1.636 -10.593 -3.463 1.00 94.00 82 ASN A N 1
ATOM 604 C CA . ASN A 1 82 ? 1.741 -12.037 -3.666 1.00 94.00 82 ASN A CA 1
ATOM 605 C C . ASN A 1 82 ? 3.155 -12.560 -3.365 1.00 94.00 82 ASN A C 1
ATOM 607 O O . ASN A 1 82 ? 3.291 -13.583 -2.706 1.00 94.00 82 ASN A O 1
ATOM 611 N N . GLY A 1 83 ? 4.207 -11.849 -3.790 1.00 93.19 83 GLY A N 1
ATOM 612 C CA . GLY A 1 83 ? 5.594 -12.201 -3.459 1.00 93.19 83 GLY A CA 1
ATOM 613 C C . GLY A 1 83 ? 5.896 -12.114 -1.958 1.00 93.19 83 GLY A C 1
ATOM 614 O O . GLY A 1 83 ? 6.596 -12.965 -1.418 1.00 93.19 83 GLY A O 1
ATOM 615 N N . VAL A 1 84 ? 5.313 -11.135 -1.256 1.00 90.31 84 VAL A N 1
ATOM 616 C CA . VAL A 1 84 ? 5.335 -11.093 0.215 1.00 90.31 84 VAL A CA 1
ATOM 617 C C . VAL A 1 84 ? 4.567 -12.285 0.786 1.00 90.31 84 VAL A C 1
ATOM 619 O O . VAL A 1 84 ? 5.103 -12.997 1.629 1.00 90.31 84 VAL A O 1
ATOM 622 N N . LEU A 1 85 ? 3.340 -12.539 0.321 1.00 89.56 85 LEU A N 1
ATOM 623 C CA . LEU A 1 85 ? 2.489 -13.614 0.834 1.00 89.56 85 LEU A CA 1
ATOM 624 C C . LEU A 1 85 ? 3.117 -15.005 0.665 1.00 89.56 85 LEU A C 1
ATOM 626 O O . LEU A 1 85 ? 2.967 -15.821 1.563 1.00 89.56 85 LEU A O 1
ATOM 630 N N . ASP A 1 86 ? 3.859 -15.259 -0.412 1.00 90.19 86 ASP A N 1
ATOM 631 C CA . ASP A 1 86 ? 4.598 -16.511 -0.636 1.00 90.19 86 ASP A CA 1
ATOM 632 C C . ASP A 1 86 ? 5.697 -16.735 0.427 1.00 90.19 86 ASP A C 1
ATOM 634 O O . ASP A 1 86 ? 5.791 -17.802 1.045 1.00 90.19 86 ASP A O 1
ATOM 638 N N . VAL A 1 87 ? 6.453 -15.678 0.753 1.00 91.12 87 VAL A N 1
ATOM 639 C CA . VAL A 1 87 ? 7.438 -15.685 1.851 1.00 91.12 87 VAL A CA 1
ATOM 640 C C . VAL A 1 87 ? 6.759 -15.847 3.216 1.00 91.12 87 VAL A C 1
ATOM 642 O O . VAL A 1 87 ? 7.261 -16.586 4.060 1.00 91.12 87 VAL A O 1
ATOM 645 N N . LEU A 1 88 ? 5.610 -15.202 3.451 1.00 88.81 88 LEU A N 1
ATOM 646 C CA . LEU A 1 88 ? 4.879 -15.339 4.718 1.00 88.81 88 LEU A CA 1
ATOM 647 C C . LEU A 1 88 ? 4.221 -16.722 4.865 1.00 88.81 88 LEU A C 1
ATOM 649 O O . LEU A 1 88 ? 4.221 -17.273 5.960 1.00 88.81 88 LEU A O 1
ATOM 653 N N . ASN A 1 89 ? 3.711 -17.305 3.779 1.00 85.81 89 ASN A N 1
ATOM 654 C CA . ASN A 1 89 ? 3.130 -18.650 3.733 1.00 85.81 89 ASN A CA 1
ATOM 655 C C . ASN A 1 89 ? 4.195 -19.746 3.916 1.00 85.81 89 ASN A C 1
ATOM 657 O O . ASN A 1 89 ? 3.915 -20.802 4.478 1.00 85.81 89 ASN A O 1
ATOM 661 N N . SER A 1 90 ? 5.443 -19.461 3.534 1.00 88.31 90 SER A N 1
ATOM 662 C CA . SER A 1 90 ? 6.609 -20.297 3.855 1.00 88.31 90 SER A CA 1
ATOM 663 C C . SER A 1 90 ? 6.955 -20.318 5.358 1.00 88.31 90 SER A C 1
ATOM 665 O O . SER A 1 90 ? 7.768 -21.138 5.785 1.00 88.31 90 SER A O 1
ATOM 667 N N . ILE A 1 91 ? 6.349 -19.446 6.180 1.00 89.62 91 ILE A N 1
ATOM 668 C CA . ILE A 1 91 ? 6.554 -19.378 7.634 1.00 89.62 91 ILE A CA 1
ATOM 669 C C . ILE A 1 91 ? 5.240 -19.764 8.346 1.00 89.62 91 ILE A C 1
ATOM 671 O O . ILE A 1 91 ? 4.330 -18.937 8.447 1.00 89.62 91 ILE A O 1
ATOM 675 N N . PRO A 1 92 ? 5.127 -20.971 8.939 1.00 83.00 92 PRO A N 1
ATOM 676 C CA . PRO A 1 92 ? 3.845 -21.539 9.387 1.00 83.00 92 PRO A CA 1
ATOM 677 C C . PRO A 1 92 ? 3.136 -20.769 10.517 1.00 83.00 92 PRO A C 1
ATOM 679 O O . PRO A 1 92 ? 1.987 -21.064 10.835 1.00 83.00 92 PRO A O 1
ATOM 682 N N . PHE A 1 93 ? 3.796 -19.782 11.128 1.00 86.62 93 PHE A N 1
ATOM 683 C CA . PHE A 1 93 ? 3.241 -18.970 12.211 1.00 86.62 93 PHE A CA 1
ATOM 684 C C . PHE A 1 93 ? 2.731 -17.589 11.778 1.00 86.62 93 PHE A C 1
ATOM 686 O O . PHE A 1 93 ? 2.013 -16.964 12.553 1.00 86.62 93 PHE A O 1
ATOM 693 N N . VAL A 1 94 ? 3.056 -17.081 10.581 1.00 88.94 94 VAL A N 1
ATOM 694 C CA . VAL A 1 94 ? 2.709 -15.684 10.245 1.00 88.94 94 VAL A CA 1
ATOM 695 C C . VAL A 1 94 ? 1.205 -15.495 10.061 1.00 88.94 94 VAL A C 1
ATOM 697 O O . VAL A 1 94 ? 0.649 -14.559 10.629 1.00 88.94 94 VAL A O 1
ATOM 700 N N . ALA A 1 95 ? 0.533 -16.389 9.331 1.00 85.25 95 ALA A N 1
ATOM 701 C CA . ALA A 1 95 ? -0.917 -16.319 9.141 1.00 85.25 95 ALA A CA 1
ATOM 702 C C . ALA A 1 95 ? -1.704 -16.301 10.476 1.00 85.25 95 ALA A C 1
ATOM 704 O O . ALA A 1 95 ? -2.425 -15.326 10.701 1.00 85.25 95 ALA A O 1
ATOM 705 N N . PRO A 1 96 ? -1.531 -17.265 11.411 1.00 89.75 96 PRO A N 1
ATOM 706 C CA . PRO A 1 96 ? -2.243 -17.232 12.691 1.00 89.75 96 PRO A CA 1
ATOM 707 C C . PRO A 1 96 ? -1.810 -16.077 13.610 1.00 89.75 96 PRO A C 1
ATOM 709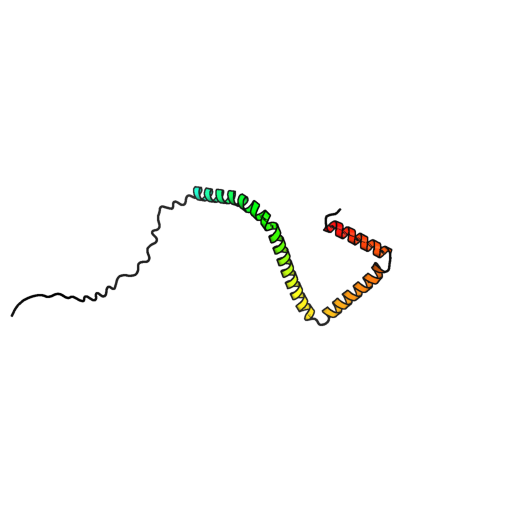 O O . PRO A 1 96 ? -2.615 -15.618 14.417 1.00 89.75 96 PRO A O 1
ATOM 712 N N . LEU A 1 97 ? -0.579 -15.555 13.493 1.00 91.88 97 LEU A N 1
ATOM 713 C CA . LEU A 1 97 ? -0.175 -14.345 14.223 1.00 91.88 97 LEU A CA 1
ATOM 714 C C . LEU A 1 97 ? -0.875 -13.090 13.685 1.00 91.88 97 LEU A C 1
ATOM 716 O O . LEU A 1 97 ? -1.349 -12.283 14.481 1.00 91.88 97 LEU A O 1
ATOM 720 N N . LEU A 1 98 ? -0.982 -12.926 12.363 1.00 91.62 98 LEU A N 1
ATOM 721 C CA . LEU A 1 98 ? -1.719 -11.814 11.753 1.00 91.62 98 LEU A CA 1
ATOM 722 C C . LEU A 1 98 ? -3.220 -11.894 12.060 1.00 91.62 98 LEU A C 1
ATOM 724 O O . LEU A 1 98 ? -3.830 -10.867 12.353 1.00 91.62 98 LEU A O 1
ATOM 728 N N . GLU A 1 99 ? -3.798 -13.097 12.064 1.00 91.56 99 GLU A N 1
ATOM 729 C CA . GLU A 1 99 ? -5.179 -13.326 12.494 1.00 91.56 99 GLU A CA 1
ATOM 730 C C . GLU A 1 99 ? -5.374 -12.945 13.970 1.00 91.56 99 GLU A C 1
ATOM 732 O O . GLU A 1 99 ? -6.263 -12.155 14.287 1.00 91.56 99 GLU A O 1
ATOM 737 N N . LEU A 1 100 ? -4.500 -13.407 14.873 1.00 96.38 100 LEU A N 1
ATOM 738 C CA . LEU A 1 100 ? -4.568 -13.082 16.301 1.00 96.38 100 LEU A CA 1
ATOM 739 C C . LEU A 1 100 ? -4.387 -11.579 16.577 1.00 96.38 100 LEU A C 1
ATOM 741 O O . LEU A 1 100 ? -5.098 -11.020 17.413 1.00 96.38 100 LEU A O 1
ATOM 745 N N . ILE A 1 101 ? -3.478 -10.906 15.863 1.00 95.62 101 ILE A N 1
ATOM 746 C CA . ILE A 1 101 ? -3.286 -9.448 15.945 1.00 95.62 101 ILE A CA 1
ATOM 747 C C . ILE A 1 101 ? -4.531 -8.717 15.423 1.00 95.62 101 ILE A C 1
ATOM 749 O O . ILE A 1 101 ? -5.013 -7.789 16.073 1.00 95.62 101 ILE A O 1
ATOM 753 N N . GLY A 1 102 ? -5.082 -9.148 14.285 1.00 95.75 102 GLY A N 1
ATOM 754 C CA . GLY A 1 102 ? -6.286 -8.576 13.684 1.00 95.75 102 GLY A CA 1
ATOM 755 C C . GLY A 1 102 ? -7.518 -8.717 14.579 1.00 95.75 102 GLY A C 1
ATOM 756 O O . GLY A 1 102 ? -8.218 -7.732 14.824 1.00 95.75 102 GLY A O 1
ATOM 757 N N . LEU A 1 103 ? -7.756 -9.912 15.126 1.00 96.88 103 LEU A N 1
ATOM 758 C CA . LEU A 1 103 ? -8.835 -10.191 16.077 1.00 96.88 103 LEU A CA 1
ATOM 759 C C . LEU A 1 103 ? -8.636 -9.437 17.396 1.00 96.88 103 LEU A C 1
ATOM 761 O O . LEU A 1 103 ? -9.577 -8.811 17.882 1.00 96.88 103 LEU A O 1
ATOM 765 N N . GLY A 1 104 ? -7.418 -9.429 17.947 1.00 97.31 104 GLY A N 1
ATOM 766 C CA . GLY A 1 104 ? -7.089 -8.705 19.175 1.00 97.31 104 GLY A CA 1
ATOM 767 C C . GLY A 1 104 ? -7.309 -7.197 19.041 1.00 97.31 104 GLY A C 1
ATOM 768 O O . GLY A 1 104 ? -7.971 -6.593 19.887 1.00 97.31 104 GLY A O 1
ATOM 769 N N . TYR A 1 105 ? -6.837 -6.592 17.945 1.00 96.75 105 TYR A N 1
ATOM 770 C CA . TYR A 1 105 ? -7.062 -5.172 17.677 1.00 96.75 105 TYR A CA 1
ATOM 771 C C . TYR A 1 105 ? -8.533 -4.865 17.375 1.00 96.75 105 TYR A C 1
ATOM 773 O O . TYR A 1 105 ? -9.047 -3.864 17.864 1.00 96.75 105 TYR A O 1
ATOM 781 N N . SER A 1 106 ? -9.246 -5.734 16.649 1.00 96.44 106 SER A N 1
ATOM 782 C CA . SER A 1 106 ? -10.683 -5.561 16.371 1.00 96.44 106 SER A CA 1
ATOM 783 C C . SER A 1 106 ? -11.532 -5.636 17.642 1.00 96.44 106 SER A C 1
ATOM 785 O O . SER A 1 106 ? -12.424 -4.811 17.834 1.00 96.44 106 SER A O 1
ATOM 787 N N . ALA A 1 107 ? -11.232 -6.579 18.540 1.00 96.31 107 ALA A N 1
ATOM 788 C CA . ALA A 1 107 ? -11.903 -6.718 19.829 1.00 96.31 107 ALA A CA 1
ATOM 789 C C . ALA A 1 107 ? -11.606 -5.526 20.755 1.00 96.31 107 ALA A C 1
ATOM 791 O O . ALA A 1 107 ? -12.530 -4.956 21.336 1.00 96.31 107 ALA A O 1
ATOM 792 N N . TRP A 1 108 ? -10.341 -5.096 20.838 1.00 94.44 108 TRP A N 1
ATOM 793 C CA . TRP A 1 108 ? -9.949 -3.892 21.578 1.00 94.44 108 TRP A CA 1
ATOM 794 C C . TRP A 1 108 ? -10.614 -2.630 21.014 1.00 94.44 108 TRP A C 1
ATOM 796 O O . TRP A 1 108 ? -11.150 -1.824 21.773 1.00 94.44 108 TRP A O 1
ATOM 806 N N . PHE A 1 109 ? -10.642 -2.478 19.688 1.00 94.44 109 PHE A N 1
ATOM 807 C CA . PHE A 1 109 ? -11.274 -1.349 19.012 1.00 94.44 109 PHE A CA 1
ATOM 808 C C . PHE A 1 109 ? -12.784 -1.318 19.267 1.00 94.44 109 PHE A C 1
ATOM 810 O O . PHE A 1 109 ? -13.311 -0.278 19.654 1.00 94.44 109 PHE A O 1
ATOM 817 N N . ALA A 1 110 ? -13.479 -2.452 19.133 1.00 94.38 110 ALA A N 1
ATOM 818 C CA . ALA A 1 110 ? -14.899 -2.551 19.459 1.00 94.38 110 ALA A CA 1
ATOM 819 C C . ALA A 1 110 ? -15.161 -2.193 20.933 1.00 94.38 110 ALA A C 1
ATOM 821 O O . ALA A 1 110 ? -15.987 -1.327 21.225 1.00 94.38 110 ALA A O 1
ATOM 822 N N . TRP A 1 111 ? -14.405 -2.780 21.865 1.00 94.31 111 TRP A N 1
ATOM 823 C CA . TRP A 1 111 ? -14.554 -2.503 23.293 1.00 94.31 111 TRP A CA 1
ATOM 824 C C . TRP A 1 111 ? -14.302 -1.027 23.642 1.00 94.31 111 TRP A C 1
ATOM 826 O O . TRP A 1 111 ? -15.089 -0.423 24.369 1.00 94.31 111 TRP A O 1
ATOM 836 N N . ASN A 1 112 ? -13.244 -0.419 23.100 1.00 90.69 112 ASN A N 1
ATOM 837 C CA . ASN A 1 112 ? -12.837 0.946 23.433 1.00 90.69 112 ASN A CA 1
ATOM 838 C C . ASN A 1 112 ? -13.643 2.029 22.688 1.00 90.69 112 ASN A C 1
ATOM 840 O O . ASN A 1 112 ? -13.984 3.052 23.279 1.00 90.69 112 ASN A O 1
ATOM 844 N N . TYR A 1 113 ? -13.960 1.827 21.406 1.00 90.62 113 TYR A N 1
ATOM 845 C CA . TYR A 1 113 ? -14.585 2.858 20.567 1.00 90.62 113 TYR A CA 1
ATOM 846 C C . TYR A 1 113 ? -16.094 2.699 20.380 1.00 90.62 11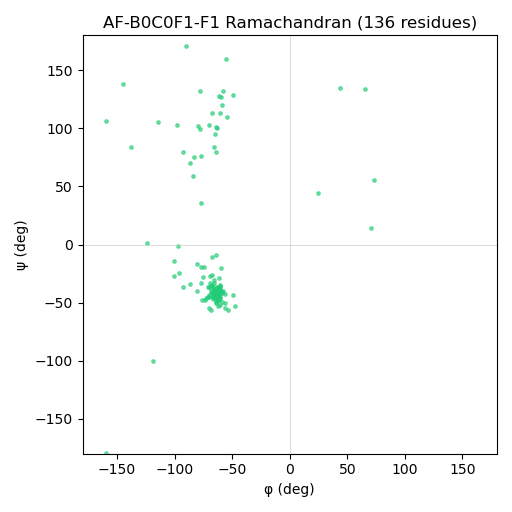3 TYR A C 1
ATOM 848 O O . TYR A 1 113 ? -16.757 3.711 20.169 1.00 90.62 113 TYR A O 1
ATOM 856 N N . LEU A 1 114 ? -16.659 1.486 20.466 1.00 91.44 114 LEU A N 1
ATOM 857 C CA . LEU A 1 114 ? -18.104 1.271 20.279 1.00 91.44 114 LEU A CA 1
ATOM 858 C C . LEU A 1 114 ? -18.876 1.221 21.609 1.00 91.44 114 LEU A C 1
ATOM 860 O O . LEU A 1 114 ? -20.055 1.569 21.623 1.00 91.44 114 LEU A O 1
ATOM 864 N N . THR A 1 115 ? -18.244 0.869 22.734 1.00 92.25 115 THR A N 1
ATOM 865 C CA . THR A 1 115 ? -18.919 0.875 24.049 1.00 92.25 115 THR A CA 1
ATOM 866 C C . THR A 1 115 ? -19.217 2.300 24.522 1.00 92.25 115 THR A C 1
ATOM 868 O O . THR A 1 115 ? -20.368 2.653 24.792 1.00 92.25 115 THR A O 1
ATOM 871 N N . TYR A 1 116 ? -18.205 3.167 24.581 1.00 91.25 116 TYR A N 1
ATOM 872 C CA . TYR A 1 116 ? -18.340 4.517 25.134 1.00 91.25 116 TYR A CA 1
ATOM 873 C C . TYR A 1 116 ? -19.023 5.470 24.140 1.00 91.25 116 TYR A C 1
ATOM 875 O O . TYR A 1 116 ? -18.679 5.512 22.959 1.00 91.25 116 TYR A O 1
ATO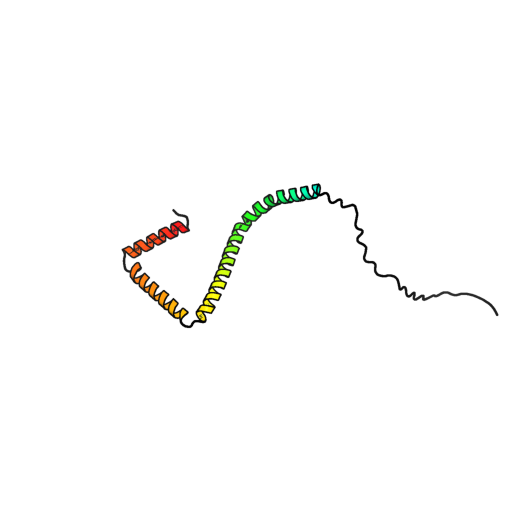M 883 N N . ALA A 1 117 ? -20.017 6.237 24.601 1.00 86.25 117 ALA A N 1
ATOM 884 C CA . ALA A 1 117 ? -20.793 7.139 23.741 1.00 86.25 117 ALA A CA 1
ATOM 885 C C . ALA A 1 117 ? -19.935 8.279 23.162 1.00 86.25 117 ALA A C 1
ATOM 887 O O . ALA A 1 117 ? -20.005 8.561 21.968 1.00 86.25 117 ALA A O 1
ATOM 888 N N . GLU A 1 118 ? -19.064 8.862 23.986 1.00 88.69 118 GLU A N 1
ATOM 889 C CA . GLU A 1 118 ? -18.113 9.909 23.592 1.00 88.69 118 GLU A CA 1
ATOM 890 C C . GLU A 1 118 ? -17.147 9.419 22.504 1.00 88.69 118 GLU A C 1
ATOM 892 O O . GLU A 1 118 ? -16.914 10.111 21.516 1.00 88.69 118 GLU A O 1
ATOM 897 N N . LYS A 1 119 ? -16.629 8.187 22.633 1.00 89.56 119 LYS A N 1
ATOM 898 C CA . LYS A 1 119 ? -15.705 7.602 21.648 1.00 89.56 119 LYS A CA 1
ATOM 899 C C . LYS A 1 119 ? -16.385 7.275 20.322 1.00 89.56 119 LYS A C 1
ATOM 901 O O . LYS A 1 119 ? -15.770 7.482 19.279 1.00 89.56 119 LYS A O 1
ATOM 906 N N . ARG A 1 120 ? -17.663 6.878 20.341 1.00 91.75 120 ARG A N 1
ATOM 907 C CA . ARG A 1 120 ? -18.489 6.762 19.126 1.00 91.75 120 ARG A CA 1
ATOM 908 C C . ARG A 1 120 ? -18.681 8.108 18.431 1.00 91.75 120 ARG A C 1
ATOM 910 O O . ARG A 1 120 ? -18.544 8.179 17.215 1.00 91.75 120 ARG A O 1
ATOM 917 N N . GLN A 1 121 ? -18.988 9.165 19.186 1.00 92.38 121 GLN A N 1
ATOM 918 C CA . GLN A 1 121 ? -19.164 10.512 18.631 1.00 92.38 121 GLN A CA 1
ATOM 919 C C . GLN A 1 121 ? -17.856 11.045 18.031 1.00 92.38 121 GLN A C 1
ATOM 921 O O . GLN A 1 121 ? -17.860 11.478 16.881 1.00 92.38 121 GLN A O 1
ATOM 926 N N . GLN A 1 122 ? -16.741 10.918 18.758 1.00 90.25 122 GLN A N 1
ATOM 927 C CA . GLN A 1 122 ? -15.405 11.281 18.280 1.00 90.25 122 GLN A CA 1
ATOM 928 C C . GLN A 1 122 ? -15.051 10.539 16.979 1.00 90.25 122 GLN A C 1
ATOM 930 O O . GLN A 1 122 ? -14.727 11.179 15.986 1.00 90.25 122 GLN A O 1
ATOM 935 N N . LEU A 1 123 ? -15.218 9.212 16.937 1.00 92.31 123 LEU A N 1
ATOM 936 C CA . LEU A 1 123 ? -14.922 8.395 15.754 1.00 92.31 123 LEU A CA 1
ATOM 937 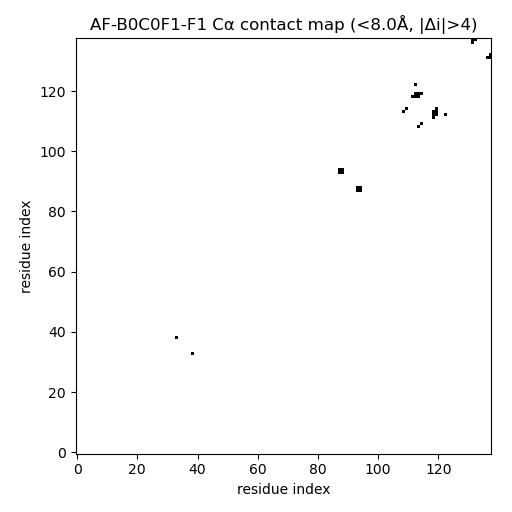C C . LEU A 1 123 ? -15.763 8.785 14.520 1.00 92.31 123 LEU A C 1
ATOM 939 O O . LEU A 1 123 ? -15.257 8.778 13.398 1.00 92.31 123 LEU A O 1
ATOM 943 N N . VAL A 1 124 ? -17.044 9.122 14.710 1.00 93.69 124 VAL A N 1
ATOM 944 C CA . VAL A 1 124 ? -17.924 9.582 13.620 1.00 93.69 124 VAL A CA 1
ATOM 945 C C . VAL A 1 124 ? -17.506 10.959 13.103 1.00 93.69 124 VAL A C 1
ATOM 947 O O . VAL A 1 124 ? -17.600 11.205 11.900 1.00 93.69 124 VAL A O 1
ATOM 950 N N . GLU A 1 125 ? -17.037 11.843 13.981 1.00 94.50 125 GLU A N 1
ATOM 951 C CA . GLU A 1 125 ? -16.556 13.175 13.612 1.00 94.50 125 GLU A CA 1
ATOM 952 C C . GLU A 1 125 ? -15.193 13.112 12.903 1.00 94.50 125 GLU A C 1
ATOM 954 O O . GLU A 1 125 ? -15.052 13.645 11.802 1.00 94.50 125 GLU A O 1
ATOM 959 N N . ASP A 1 126 ? -14.238 12.342 13.431 1.00 92.44 126 ASP A N 1
ATOM 960 C CA . ASP A 1 126 ? -12.947 12.071 12.782 1.00 92.44 126 ASP A CA 1
ATOM 961 C C . ASP A 1 126 ? -13.148 11.476 11.370 1.00 92.44 126 ASP A C 1
ATOM 963 O O . ASP A 1 126 ? -12.510 11.897 10.399 1.00 92.44 126 ASP A O 1
ATOM 967 N N . TYR A 1 127 ? -14.100 10.544 11.216 1.00 93.75 127 TYR A N 1
ATOM 968 C CA . TYR A 1 127 ? -14.480 9.976 9.918 1.00 93.75 127 TYR A CA 1
ATOM 969 C C . TYR A 1 127 ? -15.097 11.015 8.965 1.00 93.75 127 TYR A C 1
ATOM 971 O O . TYR A 1 127 ? -14.777 11.024 7.772 1.00 93.75 127 TYR A O 1
ATOM 979 N N . ARG A 1 128 ? -15.958 11.9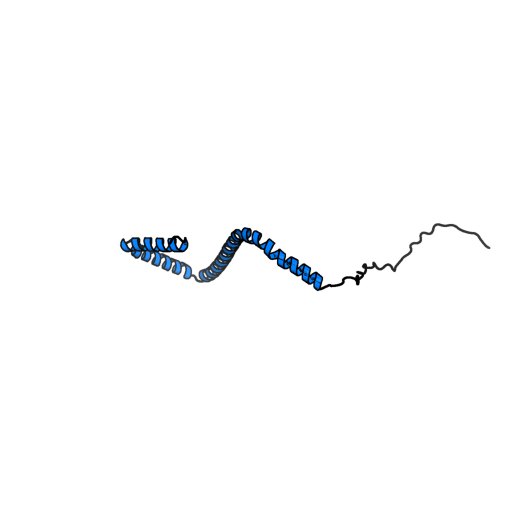16 9.466 1.00 94.25 128 ARG A N 1
ATOM 980 C CA . ARG A 1 128 ? -16.523 13.025 8.674 1.00 94.25 128 ARG A CA 1
ATOM 981 C C . ARG A 1 128 ? -15.423 13.955 8.174 1.00 94.25 128 ARG A C 1
ATOM 983 O O . ARG A 1 128 ? -15.399 14.252 6.982 1.00 94.25 128 ARG A O 1
ATOM 990 N N . GLN A 1 129 ? -14.487 14.343 9.037 1.00 94.50 129 GLN A N 1
ATOM 991 C CA . GLN A 1 129 ? -13.368 15.221 8.684 1.00 94.50 129 GLN A CA 1
ATOM 992 C C . GLN A 1 129 ? -12.377 14.561 7.714 1.00 94.50 129 GLN A C 1
ATOM 994 O O . GLN A 1 129 ? -11.862 15.224 6.811 1.00 94.50 129 GLN A O 1
ATOM 999 N N . LEU A 1 130 ? -12.131 13.253 7.839 1.00 94.75 130 LEU A N 1
ATOM 1000 C CA . LEU A 1 130 ? -11.337 12.505 6.862 1.00 94.75 130 LEU A CA 1
ATOM 1001 C C . LEU A 1 130 ? -12.039 12.454 5.496 1.00 94.75 130 LEU A C 1
ATOM 1003 O O . LEU A 1 130 ? -11.419 12.742 4.471 1.00 94.75 130 LEU A O 1
ATOM 1007 N N . LYS A 1 131 ? -13.344 12.154 5.470 1.00 93.94 131 LYS A N 1
ATOM 1008 C CA . LYS A 1 131 ? -14.146 12.141 4.238 1.00 93.94 131 LYS A CA 1
ATOM 1009 C C . LYS A 1 131 ? -14.205 13.522 3.578 1.00 93.94 131 LYS A C 1
ATOM 1011 O O . LYS A 1 131 ? -14.067 13.605 2.358 1.00 93.94 131 LYS A O 1
ATOM 1016 N N . ALA A 1 132 ? -14.370 14.588 4.360 1.00 93.75 132 ALA A N 1
ATOM 1017 C CA . ALA A 1 132 ? -14.303 15.978 3.911 1.00 93.75 132 ALA A CA 1
ATOM 1018 C C . ALA A 1 132 ? -12.985 16.255 3.168 1.00 93.75 132 ALA A C 1
ATOM 1020 O O . ALA A 1 132 ? -13.003 16.569 1.977 1.00 93.75 132 ALA A O 1
ATOM 1021 N N . LYS A 1 133 ? -11.844 15.991 3.823 1.00 90.69 133 LYS A N 1
ATOM 1022 C CA . LYS A 1 133 ? -10.495 16.176 3.256 1.00 90.69 133 LYS A CA 1
ATOM 1023 C C . LYS A 1 133 ? -10.253 15.369 1.976 1.00 90.69 133 LYS A C 1
ATOM 1025 O O . LYS A 1 133 ? -9.682 15.902 1.032 1.00 90.69 133 LYS A O 1
ATOM 1030 N N . VAL A 1 134 ? -10.707 14.114 1.911 1.00 92.06 134 VAL A N 1
ATOM 1031 C CA . VAL A 1 134 ? -10.531 13.253 0.721 1.00 92.06 134 VAL A CA 1
ATOM 1032 C C . VAL A 1 134 ? -11.475 13.635 -0.431 1.00 92.06 134 VAL A C 1
ATOM 1034 O O . VAL A 1 134 ? -11.127 13.436 -1.591 1.00 92.06 134 VAL A O 1
ATOM 1037 N N . THR A 1 135 ? -12.652 14.202 -0.143 1.00 92.12 135 THR A N 1
ATOM 1038 C CA . THR A 1 135 ? -13.631 14.619 -1.172 1.00 92.12 135 THR A CA 1
ATOM 1039 C C . THR A 1 135 ? -13.562 16.103 -1.547 1.00 92.12 135 THR A C 1
ATOM 1041 O O . THR A 1 135 ? -14.318 16.535 -2.413 1.00 92.12 135 THR A O 1
ATOM 1044 N N . GLY A 1 136 ? -12.671 16.886 -0.927 1.00 81.81 136 GLY A N 1
ATOM 1045 C CA . GLY A 1 136 ? -12.537 18.329 -1.167 1.00 81.81 136 GLY A CA 1
ATOM 1046 C C . GLY A 1 136 ? -13.694 19.178 -0.623 1.00 81.81 136 GLY A C 1
ATOM 1047 O O . GLY A 1 136 ? -13.827 20.337 -1.004 1.00 81.81 136 GLY A O 1
ATOM 1048 N N . GLN A 1 137 ? -14.534 18.610 0.246 1.00 73.38 137 GLN A N 1
ATOM 1049 C CA . GLN A 1 137 ? -15.660 19.298 0.883 1.00 73.38 137 GLN A CA 1
ATOM 1050 C C . GLN A 1 137 ? -15.211 19.869 2.231 1.00 73.38 137 GLN A C 1
ATOM 1052 O O . GLN A 1 137 ? -15.426 19.237 3.264 1.00 73.38 137 GLN A O 1
ATOM 1057 N N . SER A 1 138 ? -14.529 21.015 2.179 1.00 58.53 138 SER A N 1
ATOM 1058 C CA . SER A 1 138 ? -14.078 21.800 3.342 1.00 58.53 138 SER A CA 1
ATOM 1059 C C . SER A 1 138 ? -15.223 22.524 4.048 1.00 58.53 138 SER A C 1
ATOM 1061 O O . SER A 1 138 ? -16.091 23.061 3.325 1.00 58.53 138 SER A O 1
#

pLDDT: mean 77.12, std 19.91, range [36.5, 97.5]

Radius of gyration: 42.19 Å; Cα contacts (8 Å, |Δi|>4): 17; chains: 1; bounding box: 55×61×131 Å

Foldseek 3Di:
DDDDDDDDDDPDPDPDDPDDPDDPPPPPPPPPPPDPVVVVVVVVVVVVVVCVVVVVVVVVCVVVVVVVVVVVVVVVVVVVVVVVVVVQVVPVVNVVVVVCVVVVVVVVCCVPQVPDPVSVVVVVVVVVVVVCVVVVPD

InterPro domains:
  IPR025564 Cyanobacterial aminoacyl-tRNA synthetase, CAAD domain [PF14159] (52-136)
  IPR033344 Protein CURVATURE THYLAKOID 1 [PTHR33222] (15-138)

Solvent-accessible surface area (backbone atoms only — not comparable to full-atom values): 8454 Å² total; per-residue (Å²): 133,84,88,87,87,88,82,94,80,84,86,76,83,77,82,75,73,90,73,77,84,73,74,77,75,80,74,79,68,94,70,76,74,82,50,65,69,56,55,52,45,56,52,44,55,49,62,70,42,48,64,67,60,49,52,62,53,49,65,65,45,50,62,62,49,52,50,51,50,53,52,50,52,50,50,51,50,48,53,52,50,47,57,48,47,54,60,40,67,74,37,90,59,48,64,62,48,53,49,51,52,52,52,51,50,49,52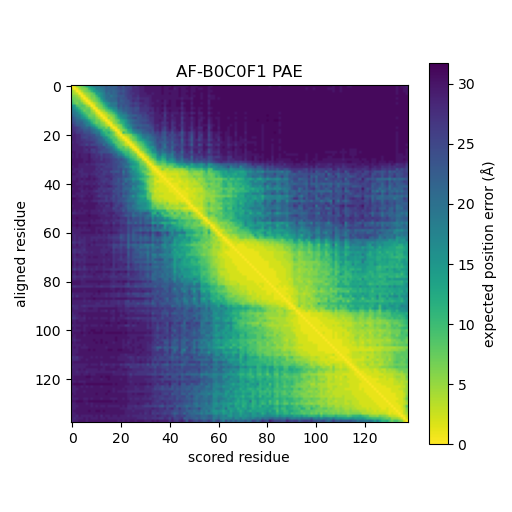,50,46,45,59,60,35,64,65,39,68,68,40,40,51,49,53,54,48,55,50,50,55,51,50,20,67,76,70,71,56,125